Protein AF-A0A7W1ITV1-F1 (afdb_monomer_lite)

Radius of gyration: 24.56 Å; chains: 1; bounding box: 62×89×36 Å

pLDDT: mean 78.34, std 15.15, range [40.47, 94.06]

Sequence (145 aa):
MTDTPLRARFATHPFRPRCLRSELERHLDEHGRGDHGIVAHALVGLLHDIDHGACPRCQGPSRTSAGEMAGGSRVTSCRCIPICGECEAREAKEASIGVVYPVFDWYYDRAVREDVERDLAELDAGQPSFVTDLTSFDDRGHPVG

Foldseek 3Di:
DPPPQQAAPQAPDAADLVQVLVLLVVVCVVPVPDDVVLSVVLSVLLVVLVVVQAFLQPRHHLEPDPPDGFHFAPSGPRSNRGHHPVLNVVQVVCVVVPHGDGSSNSVVVVVVVVVVVVVVVVVVVVDPPPPPPPPPPDDDDDDDD

Secondary structure (DSSP, 8-state):
--------TT-SSS--HHHHHHHHHHHHHHH----HHHHHHHHHHHHHHHHTTB-TTTSSBS-SSTTPPPEEPTTSTT--SEE-HHHHHHHHHHHHTT----HHHHHHHHHHHHHHHHHHHHHHHT-------TT----------

Structure (mmCIF, N/CA/C/O backbone):
data_AF-A0A7W1ITV1-F1
#
_entry.id   AF-A0A7W1ITV1-F1
#
loop_
_atom_site.group_PDB
_atom_site.id
_atom_site.type_symbol
_atom_site.label_atom_id
_atom_site.label_alt_id
_atom_site.label_comp_id
_atom_site.label_asym_id
_atom_site.label_entity_id
_atom_site.label_seq_id
_atom_site.pdbx_PDB_ins_code
_atom_site.Cartn_x
_atom_site.Cartn_y
_atom_site.Cartn_z
_atom_site.occupancy
_atom_site.B_iso_or_equiv
_atom_site.auth_seq_id
_atom_site.auth_comp_id
_atom_site.auth_asym_id
_atom_site.auth_atom_id
_atom_site.pdbx_PDB_model_num
ATOM 1 N N . MET A 1 1 ? -12.513 -18.666 -9.944 1.00 41.53 1 MET A N 1
ATOM 2 C CA . MET A 1 1 ? -11.276 -17.905 -10.213 1.00 41.53 1 MET A CA 1
ATOM 3 C C . MET A 1 1 ? -10.145 -18.659 -9.545 1.00 41.53 1 MET A C 1
ATOM 5 O 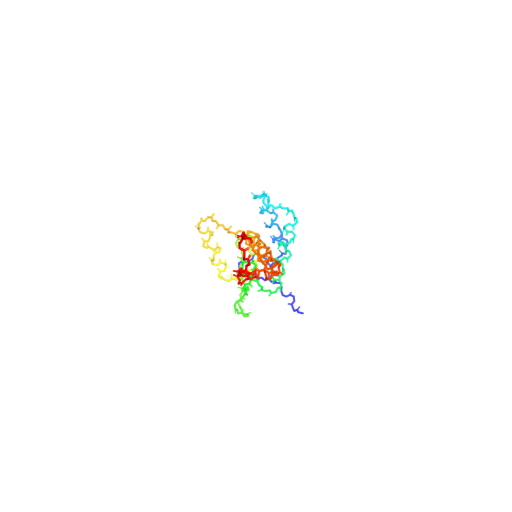O . MET A 1 1 ? -10.294 -19.023 -8.389 1.00 41.53 1 MET A O 1
ATOM 9 N N . THR A 1 2 ? -9.107 -19.032 -10.288 1.00 40.47 2 THR A N 1
ATOM 10 C CA . THR A 1 2 ? -7.960 -19.776 -9.753 1.00 40.47 2 THR A CA 1
ATOM 11 C C . THR A 1 2 ? -7.259 -18.930 -8.700 1.00 40.47 2 THR A C 1
ATOM 13 O O . THR A 1 2 ? -6.651 -17.916 -9.034 1.00 40.47 2 THR A O 1
ATOM 16 N N . ASP A 1 3 ? -7.382 -19.368 -7.451 1.00 49.47 3 ASP A N 1
ATOM 17 C CA . ASP A 1 3 ? -6.884 -18.761 -6.214 1.00 49.47 3 ASP A CA 1
ATOM 18 C C . ASP A 1 3 ? -5.351 -18.870 -6.138 1.00 49.47 3 ASP A C 1
ATOM 20 O O . ASP A 1 3 ? -4.766 -19.561 -5.305 1.00 49.47 3 ASP A O 1
ATOM 24 N N . THR A 1 4 ? -4.673 -18.292 -7.133 1.00 60.31 4 THR A N 1
ATOM 25 C CA . THR A 1 4 ? -3.216 -18.219 -7.127 1.00 60.31 4 THR A CA 1
ATOM 26 C C . THR A 1 4 ? -2.847 -17.135 -6.131 1.00 60.31 4 THR A C 1
ATOM 28 O O . THR A 1 4 ? -3.181 -15.971 -6.366 1.00 60.31 4 THR A O 1
ATOM 31 N N . PRO A 1 5 ? -2.165 -17.480 -5.030 1.00 67.44 5 PRO A N 1
ATOM 32 C CA . PRO A 1 5 ? -1.906 -16.524 -3.975 1.00 67.44 5 PRO A CA 1
ATOM 33 C C . PRO A 1 5 ? -1.068 -15.373 -4.535 1.00 67.44 5 PRO A C 1
ATOM 35 O O . PRO A 1 5 ? -0.011 -15.584 -5.142 1.00 67.44 5 PRO A O 1
ATOM 38 N N . LEU A 1 6 ? -1.570 -14.150 -4.358 1.00 80.06 6 LEU A N 1
ATOM 39 C CA . LEU A 1 6 ? -0.967 -12.950 -4.918 1.00 80.06 6 LEU A CA 1
ATOM 40 C C . LEU A 1 6 ? 0.458 -12.795 -4.385 1.00 80.06 6 LEU A C 1
ATOM 42 O O . LEU A 1 6 ? 0.675 -12.671 -3.181 1.00 80.06 6 LEU A O 1
ATOM 46 N N . ARG A 1 7 ? 1.448 -12.828 -5.278 1.00 86.00 7 ARG A N 1
ATOM 47 C CA . ARG A 1 7 ? 2.861 -12.750 -4.904 1.00 86.00 7 ARG A CA 1
ATOM 48 C C . ARG A 1 7 ? 3.527 -11.548 -5.551 1.00 86.00 7 ARG A C 1
ATOM 50 O O . ARG A 1 7 ? 3.526 -11.418 -6.774 1.00 86.00 7 ARG A O 1
ATOM 57 N N . ALA A 1 8 ? 4.112 -10.707 -4.708 1.00 86.50 8 ALA A N 1
ATOM 58 C CA . ALA A 1 8 ? 4.937 -9.588 -5.124 1.00 86.50 8 ALA A CA 1
ATOM 59 C C . ALA A 1 8 ? 6.402 -10.010 -5.323 1.00 86.50 8 ALA A C 1
ATOM 61 O O . ALA A 1 8 ? 6.873 -11.026 -4.796 1.00 86.50 8 ALA A O 1
ATOM 62 N N . ARG A 1 9 ? 7.135 -9.225 -6.108 1.00 83.69 9 ARG A N 1
ATOM 63 C CA . ARG A 1 9 ? 8.567 -9.392 -6.345 1.00 83.69 9 ARG A CA 1
ATOM 64 C C . ARG A 1 9 ? 9.337 -9.153 -5.046 1.00 83.69 9 ARG A C 1
ATOM 66 O O . ARG A 1 9 ? 8.995 -8.269 -4.270 1.00 83.69 9 ARG A O 1
ATOM 73 N N . PHE A 1 10 ? 10.364 -9.968 -4.801 1.00 84.62 10 PHE A N 1
ATOM 74 C CA . PHE A 1 10 ? 11.163 -9.960 -3.564 1.00 84.62 10 PHE A CA 1
ATOM 75 C C . PHE A 1 10 ? 10.388 -10.265 -2.272 1.00 84.62 10 PHE A C 1
ATOM 77 O O . PHE A 1 10 ? 10.960 -10.163 -1.189 1.00 84.62 10 PHE A O 1
ATOM 84 N N . ALA A 1 11 ? 9.118 -10.671 -2.366 1.00 88.50 11 ALA A N 1
ATOM 85 C CA . ALA A 1 11 ? 8.333 -11.032 -1.199 1.00 88.50 11 ALA A CA 1
ATOM 86 C C . ALA A 1 11 ? 8.786 -12.376 -0.614 1.00 88.50 11 ALA A C 1
ATOM 88 O O . ALA A 1 11 ? 8.879 -13.391 -1.322 1.00 88.50 11 ALA A O 1
ATOM 89 N N . THR A 1 12 ? 8.986 -12.398 0.702 1.00 90.62 12 THR A N 1
ATOM 90 C CA . THR A 1 12 ? 9.342 -13.610 1.458 1.00 90.62 12 THR A CA 1
ATOM 91 C C . THR A 1 12 ? 8.214 -14.643 1.424 1.00 90.62 12 THR A C 1
ATOM 93 O O . THR A 1 12 ? 8.454 -15.847 1.460 1.00 90.62 12 THR A O 1
ATOM 96 N N . HIS A 1 13 ? 6.969 -14.180 1.317 1.00 90.94 13 HIS A N 1
ATOM 97 C CA . HIS A 1 13 ? 5.771 -15.007 1.234 1.00 90.94 13 HIS A CA 1
ATOM 98 C C . HIS A 1 13 ? 4.705 -14.324 0.357 1.00 90.94 13 HIS A C 1
ATOM 100 O O . HIS A 1 13 ? 4.815 -13.125 0.094 1.00 90.94 13 HIS A O 1
ATOM 106 N N . PRO A 1 14 ? 3.664 -15.046 -0.099 1.00 91.44 14 PRO A N 1
ATOM 107 C CA . PRO A 1 14 ? 2.519 -14.418 -0.759 1.00 91.44 14 PRO A CA 1
ATOM 108 C C . PRO A 1 14 ? 1.835 -13.387 0.142 1.00 91.44 14 PRO A C 1
ATOM 110 O O . PRO A 1 14 ? 1.993 -13.446 1.363 1.00 91.44 14 PRO A O 1
ATOM 113 N N . PHE A 1 15 ? 1.077 -12.460 -0.436 1.00 91.31 15 PHE A N 1
ATOM 114 C CA . PHE A 1 15 ? 0.353 -11.437 0.309 1.00 91.31 15 PHE A CA 1
ATOM 115 C C . PHE A 1 15 ? -0.489 -12.055 1.433 1.00 91.31 15 PHE A C 1
ATOM 117 O O . PHE A 1 15 ? -1.158 -13.075 1.258 1.00 91.31 15 PHE A O 1
ATOM 124 N N . ARG A 1 16 ? -0.416 -11.441 2.617 1.00 91.06 16 ARG A N 1
ATOM 125 C CA . ARG A 1 16 ? -1.193 -11.823 3.797 1.00 91.06 16 ARG A CA 1
ATOM 126 C C . ARG A 1 16 ? -1.804 -10.560 4.400 1.00 91.06 16 ARG A C 1
ATOM 128 O O . ARG A 1 16 ? -1.034 -9.702 4.834 1.00 91.06 16 ARG A O 1
ATOM 135 N N . PRO A 1 17 ? -3.137 -10.480 4.555 1.00 89.88 17 PRO A N 1
ATOM 136 C CA . PRO A 1 17 ? -3.799 -9.334 5.183 1.00 89.88 17 PRO A CA 1
ATOM 137 C C . PRO A 1 17 ? -3.249 -8.977 6.569 1.00 89.88 17 PRO A C 1
ATOM 139 O O . PRO A 1 17 ? -3.202 -7.811 6.941 1.00 89.88 17 PRO A O 1
ATOM 142 N N . ARG A 1 18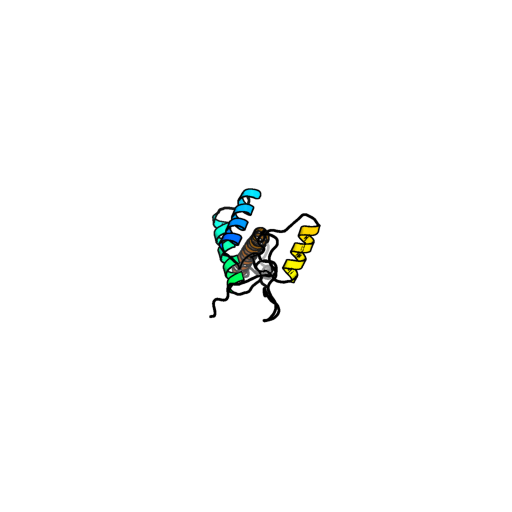 ? -2.769 -9.975 7.325 1.00 90.25 18 ARG A N 1
ATOM 143 C CA . ARG A 1 18 ? -2.127 -9.753 8.630 1.00 90.25 18 ARG A CA 1
ATOM 144 C C . ARG A 1 18 ? -0.871 -8.884 8.550 1.00 90.25 18 ARG A C 1
ATOM 146 O O . ARG A 1 18 ? -0.668 -8.085 9.446 1.00 90.25 18 ARG A O 1
ATOM 153 N N . CYS A 1 19 ? -0.054 -9.017 7.505 1.00 89.94 19 CYS A N 1
ATOM 154 C CA . CYS A 1 19 ? 1.157 -8.204 7.364 1.00 89.94 19 CYS A CA 1
ATOM 155 C C . CYS A 1 19 ? 0.825 -6.740 7.090 1.00 89.94 19 CYS A C 1
ATOM 157 O O . CYS A 1 19 ? 1.503 -5.864 7.608 1.00 89.94 19 CYS A O 1
ATOM 159 N N . LEU A 1 20 ? -0.235 -6.492 6.316 1.00 88.06 20 LEU A N 1
ATOM 160 C CA . LEU A 1 20 ? -0.762 -5.149 6.128 1.00 88.06 20 LEU A CA 1
ATOM 161 C C . LEU A 1 20 ? -1.316 -4.603 7.447 1.00 88.06 20 LEU A C 1
ATOM 163 O O . LEU A 1 20 ? -0.900 -3.537 7.868 1.00 88.06 20 LEU A O 1
ATOM 167 N N . ARG A 1 21 ? -2.178 -5.355 8.144 1.00 88.94 21 ARG A N 1
ATOM 168 C CA . ARG A 1 21 ? -2.734 -4.934 9.440 1.00 88.94 21 ARG A CA 1
ATOM 169 C C . ARG A 1 21 ? -1.649 -4.561 10.452 1.00 88.94 21 ARG A C 1
ATOM 171 O O . ARG A 1 21 ? -1.718 -3.471 10.999 1.00 88.94 21 ARG A O 1
ATOM 178 N N . SER A 1 22 ? -0.661 -5.431 10.668 1.00 88.12 22 SER A N 1
ATOM 179 C CA . SER A 1 22 ? 0.416 -5.170 11.631 1.00 88.12 22 SER A CA 1
ATOM 180 C C . SER A 1 22 ? 1.213 -3.915 11.292 1.00 88.12 22 SER A C 1
ATOM 182 O O . SER A 1 22 ? 1.703 -3.243 12.188 1.00 88.12 22 SER A O 1
ATOM 184 N N . GLU A 1 23 ? 1.330 -3.587 10.008 1.00 86.56 23 GLU A N 1
ATOM 185 C CA . GLU A 1 23 ? 1.980 -2.360 9.573 1.00 86.56 23 GLU A CA 1
ATOM 186 C C . GLU A 1 23 ? 1.134 -1.111 9.854 1.00 86.56 23 GLU A C 1
ATOM 188 O O . GLU A 1 23 ? 1.669 -0.106 10.312 1.00 86.56 23 GLU A O 1
ATOM 193 N N . LEU A 1 24 ? -0.185 -1.179 9.640 1.00 85.88 24 LEU A N 1
ATOM 194 C CA . LEU A 1 24 ? -1.098 -0.085 9.996 1.00 85.88 24 LEU A CA 1
ATOM 195 C C . LEU A 1 24 ? -1.131 0.138 11.521 1.00 85.88 24 LEU A C 1
ATOM 197 O O . LEU A 1 24 ? -1.106 1.278 11.974 1.00 85.88 24 LEU A O 1
ATOM 201 N N . GLU A 1 25 ? -1.150 -0.945 12.304 1.00 86.12 25 GLU A N 1
ATOM 202 C CA . GLU A 1 25 ? -1.090 -0.908 13.775 1.00 86.12 25 GLU A CA 1
ATOM 203 C C . GLU A 1 25 ? 0.230 -0.286 14.260 1.00 86.12 25 GLU A C 1
ATOM 205 O O . GLU A 1 25 ? 0.206 0.668 15.032 1.00 86.12 25 GLU A O 1
ATOM 210 N N . ARG A 1 26 ? 1.375 -0.746 13.731 1.00 84.75 26 ARG A N 1
ATOM 211 C CA . ARG A 1 26 ? 2.700 -0.180 14.043 1.00 84.75 26 ARG A CA 1
ATOM 212 C C . ARG A 1 26 ? 2.757 1.323 13.770 1.00 84.75 26 ARG A C 1
ATOM 214 O O . ARG A 1 26 ? 3.306 2.075 14.568 1.00 84.75 26 ARG A O 1
ATOM 221 N N . HIS A 1 27 ? 2.199 1.760 12.644 1.00 81.00 27 HIS A N 1
ATOM 222 C CA . HIS A 1 27 ? 2.195 3.170 12.280 1.00 81.00 27 HIS A CA 1
ATOM 223 C C . HIS A 1 27 ? 1.362 4.025 13.253 1.00 81.00 27 HIS A C 1
ATOM 225 O O . HIS A 1 27 ? 1.805 5.108 13.641 1.00 81.00 27 HIS A O 1
ATOM 231 N N . LEU A 1 28 ? 0.189 3.542 13.687 1.00 79.31 28 LEU A N 1
ATOM 232 C CA . LEU A 1 28 ? -0.596 4.226 14.721 1.00 79.31 28 LEU A CA 1
AT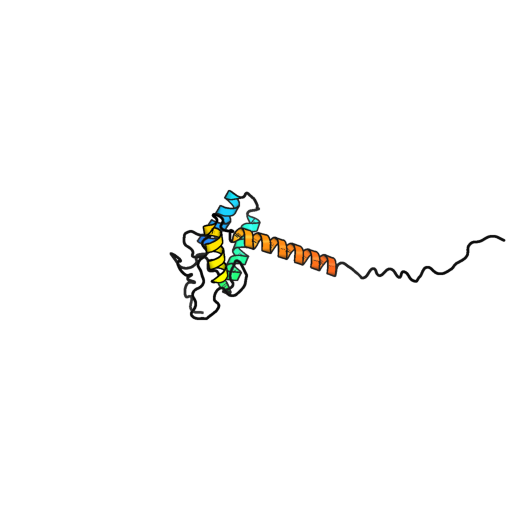OM 233 C C . LEU A 1 28 ? 0.192 4.377 16.024 1.00 79.31 28 LEU A C 1
ATOM 235 O O . LEU A 1 28 ? 0.210 5.470 16.592 1.00 79.31 28 LEU A O 1
ATOM 239 N N . ASP A 1 29 ? 0.846 3.303 16.470 1.00 82.88 29 ASP A N 1
ATOM 240 C CA . ASP A 1 29 ? 1.627 3.299 17.709 1.00 82.88 29 ASP A CA 1
ATOM 241 C C . ASP A 1 29 ? 2.781 4.316 17.657 1.00 82.88 29 ASP A C 1
ATOM 243 O O . ASP A 1 29 ? 3.067 4.994 18.644 1.00 82.88 29 ASP A O 1
ATOM 247 N N . GLU A 1 30 ? 3.436 4.452 16.500 1.00 82.00 30 GLU A N 1
ATOM 248 C CA . GLU A 1 30 ? 4.585 5.347 16.313 1.00 82.00 30 GLU A CA 1
ATOM 249 C C . GLU A 1 30 ? 4.198 6.825 16.190 1.00 82.00 30 GLU A C 1
ATOM 251 O O . GLU A 1 30 ? 4.935 7.696 16.660 1.00 82.00 30 GLU A O 1
ATOM 256 N N . HIS A 1 31 ? 3.060 7.127 15.561 1.00 73.75 31 HIS A N 1
ATOM 257 C CA . HIS A 1 31 ? 2.699 8.504 15.221 1.00 73.75 31 HIS A CA 1
ATOM 258 C C . HIS A 1 31 ? 1.549 9.078 16.049 1.00 73.75 31 HIS A C 1
ATOM 260 O O . HIS A 1 31 ? 1.351 10.294 16.027 1.00 73.75 31 HIS A O 1
ATOM 266 N N . GLY A 1 32 ? 0.791 8.254 16.781 1.00 65.50 32 GLY A N 1
ATOM 267 C CA . GLY A 1 32 ? -0.321 8.695 17.634 1.00 65.50 32 GLY A CA 1
ATOM 268 C C . GLY A 1 32 ? -1.428 9.451 16.887 1.00 65.50 32 GLY A C 1
ATOM 269 O O . GLY A 1 32 ? -2.262 10.106 17.511 1.00 65.50 32 GLY A O 1
ATOM 270 N N . ARG A 1 33 ? -1.423 9.408 15.547 1.00 58.34 33 ARG A N 1
ATOM 271 C CA . ARG A 1 33 ? -2.373 10.100 14.674 1.00 58.34 33 ARG A CA 1
ATOM 272 C C . ARG A 1 33 ? -3.432 9.117 14.188 1.00 58.34 33 ARG A C 1
ATOM 274 O O . ARG A 1 33 ? -3.398 8.676 13.046 1.00 58.34 33 ARG A O 1
ATOM 281 N N . GLY A 1 34 ? -4.377 8.762 15.051 1.00 58.69 34 GLY A N 1
ATOM 282 C CA . GLY A 1 34 ? -5.582 8.075 14.596 1.00 58.69 34 GLY A CA 1
ATOM 283 C C . GLY A 1 34 ? -6.362 7.360 15.687 1.00 58.69 34 GLY A C 1
ATOM 284 O O . GLY A 1 34 ? -5.798 6.835 16.641 1.00 58.69 34 GLY A O 1
ATOM 285 N N . ASP A 1 35 ? -7.681 7.333 15.514 1.00 66.00 35 ASP A N 1
ATOM 286 C CA . ASP A 1 35 ? -8.567 6.385 16.187 1.00 66.00 35 ASP A CA 1
ATOM 287 C C . ASP A 1 35 ? -8.394 5.000 15.527 1.00 66.00 35 ASP A C 1
ATOM 289 O O . ASP A 1 35 ? -8.198 4.910 14.310 1.00 66.00 35 ASP A O 1
ATOM 293 N N . HIS A 1 36 ? -8.504 3.908 16.291 1.00 67.50 36 HIS A N 1
ATOM 294 C CA . HIS A 1 36 ? -8.539 2.538 15.759 1.00 67.50 36 HIS A CA 1
ATOM 295 C C . HIS A 1 36 ? -9.571 2.367 14.627 1.00 67.50 36 HIS A C 1
ATOM 297 O O . HIS A 1 36 ? -9.373 1.537 13.734 1.00 67.50 36 HIS A O 1
ATOM 303 N N . GLY A 1 37 ? -10.642 3.171 14.622 1.00 69.12 37 GLY A N 1
ATOM 304 C CA . GLY A 1 37 ? -11.608 3.226 13.520 1.00 69.12 37 GLY A CA 1
ATOM 305 C C . GLY A 1 37 ? -10.976 3.544 12.155 1.00 69.12 37 GLY A C 1
ATOM 306 O O . GLY A 1 37 ? -11.337 2.927 11.152 1.00 69.12 37 GLY A O 1
ATOM 307 N N . ILE A 1 38 ? -9.970 4.422 12.109 1.00 74.56 38 ILE A N 1
ATOM 308 C CA . ILE A 1 38 ? -9.283 4.822 10.868 1.00 74.56 38 ILE A CA 1
ATOM 309 C C . ILE A 1 38 ? -8.469 3.658 10.295 1.00 74.56 38 ILE A C 1
ATOM 311 O O . ILE A 1 38 ? -8.456 3.455 9.083 1.00 74.56 38 ILE A O 1
ATOM 315 N N . VAL A 1 39 ? -7.855 2.828 11.144 1.00 76.94 39 VAL A N 1
ATOM 316 C CA . VAL A 1 39 ? -7.131 1.631 10.683 1.00 76.94 39 VAL A CA 1
ATOM 317 C C . VAL A 1 39 ? -8.063 0.590 10.093 1.00 76.94 39 VAL A C 1
ATOM 319 O O . VAL A 1 39 ? -7.709 -0.030 9.092 1.00 76.94 39 VAL A O 1
ATOM 322 N N . ALA A 1 40 ? -9.254 0.400 10.663 1.00 79.50 40 ALA A N 1
ATOM 323 C CA . ALA A 1 40 ? -10.234 -0.506 10.075 1.00 79.50 40 ALA A CA 1
ATOM 324 C C . ALA A 1 40 ? -10.640 -0.037 8.668 1.00 79.50 40 ALA A C 1
ATOM 326 O O . ALA A 1 40 ? -10.633 -0.842 7.734 1.00 79.50 40 ALA A O 1
ATOM 327 N N . HIS A 1 41 ? -10.905 1.262 8.495 1.00 81.81 41 HIS A N 1
ATOM 328 C CA . HIS A 1 41 ? -11.211 1.846 7.187 1.00 81.81 41 HIS A CA 1
ATOM 329 C C . HIS A 1 41 ? -10.042 1.734 6.202 1.00 81.81 41 HIS A C 1
ATOM 331 O O . HIS A 1 41 ? -10.245 1.279 5.075 1.00 81.81 41 HIS A O 1
ATOM 337 N N . ALA A 1 42 ? -8.822 2.064 6.632 1.00 84.38 42 ALA A N 1
ATOM 338 C CA . ALA A 1 42 ? -7.622 1.932 5.812 1.00 84.38 42 ALA A CA 1
ATOM 339 C C . ALA A 1 42 ? -7.374 0.485 5.390 1.00 84.38 42 ALA A C 1
ATOM 341 O O . ALA A 1 42 ? -7.135 0.209 4.219 1.00 84.38 42 ALA A O 1
ATOM 342 N N . LEU A 1 43 ? -7.498 -0.464 6.317 1.00 88.06 43 LEU A N 1
ATOM 343 C CA . LEU A 1 43 ? -7.321 -1.878 6.017 1.00 88.06 43 LEU A CA 1
ATOM 344 C C . LEU A 1 43 ? -8.330 -2.357 4.970 1.00 88.06 43 LEU A C 1
ATOM 346 O O . LEU A 1 43 ? -7.938 -3.056 4.041 1.00 88.06 43 LEU A O 1
ATOM 350 N N . VAL A 1 44 ? -9.607 -1.988 5.105 1.00 88.25 44 VAL A N 1
ATOM 351 C CA . VAL A 1 44 ? -10.652 -2.382 4.149 1.00 88.25 44 VAL A CA 1
ATOM 352 C C . VAL A 1 44 ? -10.389 -1.784 2.769 1.00 88.25 44 VAL A C 1
ATOM 354 O O . VAL A 1 44 ? -10.420 -2.524 1.788 1.00 88.25 44 VAL A O 1
ATOM 357 N N . GLY A 1 45 ? -10.080 -0.487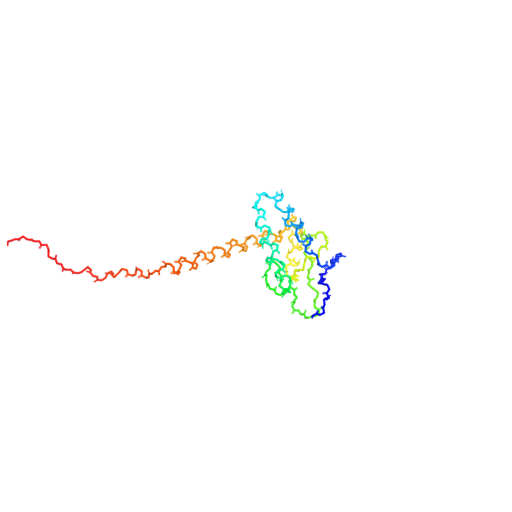 2.681 1.00 87.44 45 GLY A N 1
ATOM 358 C CA . GLY A 1 45 ? -9.802 0.165 1.399 1.00 87.44 45 GLY A CA 1
ATOM 359 C C . GLY A 1 45 ? -8.560 -0.396 0.707 1.00 87.44 45 GLY A C 1
ATOM 360 O O . GLY A 1 45 ? -8.595 -0.706 -0.480 1.00 87.44 45 GLY A O 1
ATOM 361 N N . LEU A 1 46 ? -7.484 -0.624 1.459 1.00 89.38 46 LEU A N 1
ATOM 362 C CA . LEU A 1 46 ? -6.250 -1.193 0.920 1.00 89.38 46 LEU A CA 1
ATOM 363 C C . LEU A 1 46 ? -6.429 -2.658 0.494 1.00 89.38 46 LEU A C 1
ATOM 365 O O . LEU A 1 46 ? -5.877 -3.062 -0.525 1.00 89.38 46 LEU A O 1
ATOM 369 N N . LEU A 1 47 ? -7.202 -3.460 1.237 1.00 91.19 47 LEU A N 1
ATOM 370 C CA . LEU A 1 47 ? -7.536 -4.827 0.819 1.00 91.19 47 LEU A CA 1
ATOM 371 C C . LEU A 1 47 ? -8.377 -4.831 -0.454 1.00 91.19 47 LEU A C 1
ATOM 373 O O . LEU A 1 47 ? -8.075 -5.592 -1.367 1.00 91.19 47 LEU A O 1
ATOM 377 N N . HIS A 1 48 ? -9.367 -3.942 -0.538 1.00 90.75 48 HIS A N 1
ATOM 378 C CA . HIS A 1 48 ? -10.166 -3.769 -1.742 1.00 90.75 48 HIS A CA 1
ATOM 379 C C . HIS A 1 48 ? -9.283 -3.432 -2.950 1.00 90.75 48 HIS A C 1
ATOM 381 O O . HIS A 1 48 ? -9.408 -4.077 -3.989 1.00 90.75 48 HIS A O 1
ATOM 387 N N . ASP A 1 49 ? -8.353 -2.484 -2.820 1.00 90.94 49 ASP A N 1
ATOM 388 C CA . ASP A 1 49 ? -7.438 -2.128 -3.908 1.00 90.94 49 ASP A CA 1
ATOM 389 C C . ASP A 1 49 ? -6.591 -3.341 -4.340 1.00 90.94 49 ASP A C 1
ATOM 391 O O . ASP A 1 49 ? -6.502 -3.650 -5.529 1.00 90.94 49 ASP A O 1
ATOM 395 N N . ILE A 1 50 ? -6.043 -4.097 -3.383 1.00 90.88 50 ILE A N 1
ATOM 396 C CA . ILE A 1 50 ? -5.222 -5.287 -3.657 1.00 90.88 50 ILE A CA 1
ATOM 397 C C . ILE A 1 50 ? -6.021 -6.386 -4.369 1.00 90.88 50 ILE A C 1
ATOM 399 O O . ILE A 1 50 ? -5.527 -6.956 -5.348 1.00 90.88 50 ILE A O 1
ATOM 403 N N . ASP A 1 51 ? -7.239 -6.670 -3.909 1.00 90.94 51 ASP A N 1
ATOM 404 C CA . ASP A 1 51 ? -8.106 -7.711 -4.475 1.00 90.94 51 ASP A CA 1
ATOM 405 C C . ASP A 1 51 ? -8.516 -7.388 -5.922 1.00 90.94 51 ASP A C 1
ATOM 407 O O . ASP A 1 51 ? -8.656 -8.292 -6.749 1.00 90.94 51 ASP A O 1
ATOM 411 N N . HIS A 1 52 ? -8.619 -6.100 -6.262 1.00 90.19 52 HIS A N 1
ATOM 412 C CA . HIS A 1 52 ? -8.896 -5.626 -7.623 1.00 90.19 52 HIS A CA 1
ATOM 413 C C . HIS A 1 52 ? -7.628 -5.399 -8.460 1.00 90.19 52 HIS A C 1
ATOM 415 O O . HIS A 1 52 ? -7.700 -4.924 -9.595 1.00 90.19 52 HIS A O 1
ATOM 421 N N . GLY A 1 53 ? -6.454 -5.752 -7.931 1.00 90.44 53 GLY A N 1
ATOM 422 C CA . GLY A 1 53 ? -5.181 -5.588 -8.625 1.00 90.44 53 GLY A CA 1
ATOM 423 C C . GLY A 1 53 ? -4.747 -4.130 -8.782 1.00 90.44 53 GLY A C 1
ATOM 424 O O . GLY A 1 53 ? -3.884 -3.854 -9.620 1.00 90.44 53 GLY A O 1
ATOM 425 N N . ALA A 1 54 ? -5.292 -3.213 -7.987 1.00 92.00 54 ALA A N 1
ATOM 426 C CA . ALA A 1 54 ? -4.860 -1.829 -7.893 1.00 92.00 54 ALA A CA 1
ATOM 427 C C . ALA A 1 54 ? -3.687 -1.681 -6.908 1.00 92.00 54 ALA A C 1
ATOM 429 O O . ALA A 1 54 ? -3.548 -2.398 -5.919 1.00 92.00 54 ALA A O 1
ATOM 430 N N . CYS A 1 55 ? -2.793 -0.748 -7.213 1.00 91.69 55 CYS A N 1
ATOM 431 C CA . CYS A 1 55 ? -1.668 -0.375 -6.374 1.00 91.69 55 CYS A CA 1
ATOM 432 C C . CYS A 1 55 ? -2.187 0.426 -5.171 1.00 91.69 55 CYS A C 1
ATOM 434 O O . CYS A 1 55 ? -2.705 1.522 -5.375 1.00 91.69 55 CYS A O 1
ATOM 436 N N . PRO A 1 56 ? -1.962 -0.010 -3.924 1.00 89.50 56 PRO A N 1
ATOM 437 C CA . PRO A 1 56 ? -2.494 0.681 -2.748 1.00 89.50 56 PRO A CA 1
ATOM 438 C C . PRO A 1 56 ? -1.945 2.103 -2.529 1.00 89.50 56 PRO A C 1
ATOM 440 O O . PRO A 1 56 ? -2.501 2.865 -1.749 1.00 89.50 56 PRO A O 1
ATOM 443 N N . ARG A 1 57 ? -0.851 2.482 -3.211 1.00 89.06 57 ARG A N 1
ATOM 444 C CA . ARG A 1 57 ? -0.278 3.841 -3.148 1.00 89.06 57 ARG A CA 1
ATOM 445 C C . ARG A 1 57 ? -0.840 4.789 -4.200 1.00 89.06 57 ARG A C 1
ATOM 447 O O . ARG A 1 57 ? -1.042 5.957 -3.908 1.00 89.06 57 ARG A O 1
ATOM 454 N N . CYS A 1 58 ? -1.026 4.326 -5.437 1.00 90.25 58 CYS A N 1
ATOM 455 C CA . CYS A 1 58 ? -1.409 5.203 -6.552 1.00 90.25 58 CYS A CA 1
ATOM 456 C C . CYS A 1 58 ? -2.758 4.864 -7.191 1.00 90.25 58 CYS A C 1
ATOM 458 O O . CYS A 1 58 ? -3.166 5.572 -8.103 1.00 90.25 58 CYS A O 1
ATOM 460 N N . GLN A 1 59 ? -3.408 3.775 -6.768 1.00 90.25 59 GLN A N 1
ATOM 461 C CA . GLN A 1 59 ? -4.638 3.188 -7.329 1.00 90.25 59 GLN A CA 1
ATOM 462 C C . GLN A 1 59 ? -4.576 2.794 -8.809 1.00 90.25 59 GLN A C 1
ATOM 464 O O . GLN A 1 59 ? -5.511 2.196 -9.332 1.00 90.25 59 GLN A O 1
ATOM 469 N N . GLY A 1 60 ? -3.461 3.059 -9.490 1.00 90.75 60 GLY A N 1
ATOM 470 C CA . GLY A 1 60 ? -3.195 2.510 -10.810 1.00 90.75 60 GLY A CA 1
ATOM 471 C C . GLY A 1 60 ? -3.004 0.991 -10.763 1.00 90.75 60 GLY A C 1
ATOM 472 O O . GLY A 1 60 ? -2.879 0.408 -9.686 1.00 90.75 60 GLY A O 1
ATOM 473 N N . PRO A 1 61 ? -2.926 0.320 -11.919 1.00 91.94 61 PRO A N 1
ATOM 474 C CA . PRO A 1 61 ? -2.695 -1.117 -11.974 1.00 91.94 61 PRO A CA 1
ATOM 475 C C . PRO A 1 61 ? -1.419 -1.521 -11.220 1.00 91.94 61 PRO A C 1
ATOM 477 O O . PRO A 1 61 ? -0.338 -0.977 -11.447 1.00 91.94 61 PRO A O 1
ATOM 480 N N . SER A 1 62 ? -1.522 -2.514 -10.336 1.00 89.25 62 SER A N 1
ATOM 481 C CA . SER A 1 62 ? -0.365 -3.102 -9.636 1.00 89.25 62 SER A CA 1
ATOM 482 C C . SER A 1 62 ? 0.609 -3.803 -10.592 1.00 89.25 62 SER A C 1
ATOM 484 O O . SER A 1 62 ? 1.770 -4.024 -10.249 1.00 89.25 62 SER A O 1
ATOM 486 N N . ARG A 1 63 ? 0.140 -4.137 -11.798 1.00 87.19 63 ARG A N 1
ATOM 487 C CA . ARG A 1 63 ? 0.900 -4.723 -12.905 1.00 87.19 63 ARG A CA 1
ATOM 488 C C . ARG A 1 63 ? 0.514 -3.998 -14.186 1.00 87.19 63 ARG A C 1
ATOM 490 O O . ARG A 1 63 ? -0.671 -3.783 -14.426 1.00 87.19 63 ARG A O 1
ATOM 497 N N . THR A 1 64 ? 1.490 -3.671 -15.021 1.00 79.94 64 THR A N 1
ATOM 498 C CA . THR A 1 64 ? 1.244 -3.045 -16.330 1.00 79.94 64 THR A CA 1
ATOM 499 C C . THR A 1 64 ? 1.001 -4.077 -17.431 1.00 79.94 64 THR A C 1
ATOM 501 O O . THR A 1 64 ? 0.413 -3.761 -18.462 1.00 79.94 64 THR A O 1
ATOM 504 N N . SER A 1 65 ? 1.405 -5.333 -17.212 1.00 80.12 65 SER A N 1
ATOM 505 C CA . SER A 1 65 ? 1.187 -6.437 -18.149 1.00 80.12 65 SER A CA 1
ATOM 506 C C . SER A 1 65 ? 0.891 -7.760 -17.435 1.00 80.12 65 SER A C 1
ATOM 508 O O . SER A 1 65 ? 1.276 -7.970 -16.286 1.00 80.12 65 SER A O 1
ATOM 510 N N . ALA A 1 66 ? 0.214 -8.685 -18.124 1.00 72.62 66 ALA A N 1
ATOM 511 C CA . ALA A 1 66 ? -0.241 -9.957 -17.548 1.00 72.62 66 ALA A CA 1
ATOM 512 C C . ALA A 1 66 ? 0.899 -10.884 -17.066 1.00 72.62 66 ALA A C 1
ATOM 514 O O . ALA A 1 66 ? 0.670 -11.739 -16.212 1.00 72.62 66 ALA A O 1
ATOM 515 N N . GLY A 1 67 ? 2.117 -10.714 -17.595 1.00 74.75 67 GLY A N 1
ATOM 516 C CA . GLY A 1 67 ? 3.310 -11.472 -17.197 1.00 74.75 67 GLY A CA 1
ATOM 517 C C . GLY A 1 67 ? 4.197 -10.772 -16.163 1.00 74.75 67 GLY A C 1
ATOM 518 O O . GLY A 1 67 ? 5.152 -11.372 -15.674 1.00 74.75 67 GLY A O 1
ATOM 519 N N . GLU A 1 68 ? 3.910 -9.515 -15.828 1.00 82.19 68 GLU A N 1
ATOM 520 C CA . GLU A 1 68 ? 4.684 -8.760 -14.849 1.00 82.19 68 GLU A CA 1
ATOM 521 C C . GLU A 1 68 ? 4.282 -9.153 -13.423 1.00 82.19 68 GLU A C 1
ATOM 523 O O . GLU A 1 68 ? 3.104 -9.297 -13.090 1.00 82.19 68 GLU A O 1
ATOM 528 N N . MET A 1 69 ? 5.274 -9.309 -12.549 1.00 85.12 69 MET A N 1
ATOM 529 C CA . MET A 1 69 ? 5.023 -9.404 -11.116 1.00 85.12 69 MET A CA 1
ATOM 530 C C . MET A 1 69 ? 4.914 -8.006 -10.515 1.00 85.12 69 MET A C 1
ATOM 532 O O . MET A 1 69 ? 5.789 -7.176 -10.741 1.00 85.12 69 MET A O 1
ATOM 536 N N . ALA A 1 70 ? 3.898 -7.787 -9.678 1.00 89.75 70 ALA A N 1
ATOM 537 C CA . ALA A 1 70 ? 3.804 -6.572 -8.874 1.00 89.75 70 ALA A CA 1
ATOM 538 C C . ALA A 1 70 ? 5.070 -6.394 -8.014 1.00 89.75 70 ALA A C 1
ATOM 540 O O . ALA A 1 70 ? 5.646 -7.378 -7.536 1.00 89.75 70 ALA A O 1
ATOM 541 N N . GLY A 1 71 ? 5.486 -5.152 -7.793 1.00 91.38 71 GLY A N 1
ATOM 542 C CA . GLY A 1 71 ? 6.542 -4.809 -6.846 1.00 91.38 71 GLY A CA 1
ATOM 543 C C . GLY A 1 71 ? 6.117 -5.100 -5.406 1.00 91.38 71 GLY A C 1
ATOM 544 O O . GLY A 1 71 ? 4.927 -5.117 -5.094 1.00 91.38 71 GLY A O 1
ATOM 545 N N . GLY A 1 72 ? 7.082 -5.369 -4.528 1.00 92.88 72 GLY A N 1
ATOM 546 C CA . GLY A 1 72 ? 6.831 -5.606 -3.105 1.00 92.88 72 GLY A CA 1
ATOM 547 C C . GLY A 1 72 ? 7.166 -4.378 -2.268 1.00 92.88 72 GLY A C 1
ATOM 548 O O . GLY A 1 72 ? 8.307 -3.910 -2.310 1.00 92.88 72 GLY A O 1
ATOM 549 N N . SER A 1 73 ? 6.201 -3.872 -1.497 1.00 91.62 73 SER A N 1
ATOM 550 C CA . SER A 1 73 ? 6.406 -2.656 -0.703 1.00 91.62 73 SER A CA 1
ATOM 551 C C . SER A 1 73 ? 7.457 -2.847 0.392 1.00 91.62 73 SER A C 1
ATOM 553 O O . SER A 1 73 ? 7.374 -3.771 1.202 1.00 91.62 73 SER A O 1
ATOM 555 N N . ARG A 1 74 ? 8.428 -1.933 0.445 1.00 91.62 74 ARG A N 1
ATOM 556 C CA . ARG A 1 74 ? 9.502 -1.843 1.447 1.00 91.62 74 ARG A CA 1
ATOM 557 C C . ARG A 1 74 ? 9.017 -1.409 2.823 1.00 91.62 74 ARG A C 1
ATOM 559 O O . A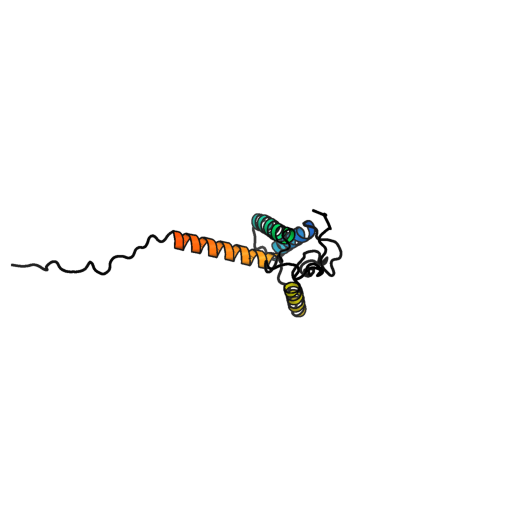RG A 1 74 ? 9.782 -1.530 3.773 1.00 91.62 74 ARG A O 1
ATOM 566 N N . VAL A 1 75 ? 7.779 -0.933 2.916 1.00 86.44 75 VAL A N 1
ATOM 567 C CA . VAL A 1 75 ? 7.137 -0.565 4.180 1.00 86.44 75 VAL A CA 1
ATOM 568 C C . VAL A 1 75 ? 7.066 -1.779 5.118 1.00 86.44 75 VAL A C 1
ATOM 570 O O . VAL A 1 75 ? 7.277 -1.647 6.314 1.00 86.44 75 VAL A O 1
ATOM 573 N N . THR A 1 76 ? 6.887 -2.987 4.568 1.00 86.62 76 THR A N 1
ATOM 574 C CA . THR A 1 76 ? 7.000 -4.234 5.344 1.00 86.62 76 THR A CA 1
ATOM 575 C C . THR A 1 76 ? 8.322 -4.939 5.066 1.00 86.62 76 THR A C 1
ATOM 577 O O . THR A 1 76 ? 8.747 -5.069 3.916 1.00 86.62 76 THR A O 1
ATOM 580 N N . SER A 1 77 ? 8.943 -5.501 6.105 1.00 85.00 77 SER A N 1
ATOM 581 C CA . SER A 1 77 ? 10.179 -6.287 5.967 1.00 85.00 77 SER A CA 1
ATOM 582 C C . SER A 1 77 ? 10.012 -7.505 5.048 1.00 85.00 77 SER A C 1
ATOM 584 O O . SER A 1 77 ? 10.932 -7.864 4.316 1.00 85.00 77 SER A O 1
ATOM 586 N N . CYS A 1 78 ? 8.823 -8.116 5.036 1.00 91.06 78 CYS A N 1
ATOM 587 C CA . CYS A 1 78 ? 8.505 -9.267 4.192 1.00 91.06 78 CYS A CA 1
ATOM 588 C C . CYS A 1 78 ? 8.132 -8.911 2.745 1.00 91.06 78 CYS A C 1
ATOM 590 O O . CYS A 1 78 ? 7.993 -9.821 1.923 1.00 91.06 78 CYS A O 1
ATOM 592 N N . ARG A 1 79 ? 7.949 -7.618 2.439 1.00 92.31 79 ARG A N 1
ATOM 593 C CA . ARG A 1 79 ? 7.609 -7.073 1.114 1.00 92.31 79 ARG A CA 1
ATOM 594 C C . ARG A 1 79 ? 6.413 -7.718 0.421 1.00 92.31 79 ARG A C 1
ATOM 596 O O . ARG A 1 79 ? 6.339 -7.759 -0.803 1.00 92.31 79 ARG A O 1
ATOM 603 N N . CYS A 1 80 ? 5.478 -8.256 1.198 1.00 92.88 80 CYS A N 1
ATOM 604 C CA . CYS A 1 80 ? 4.363 -9.024 0.649 1.00 92.88 80 CYS A CA 1
ATOM 605 C C . CYS A 1 80 ? 3.204 -8.157 0.135 1.00 92.88 80 CYS A C 1
ATOM 607 O O . CYS A 1 80 ? 2.338 -8.685 -0.556 1.00 92.88 80 CYS A O 1
ATOM 609 N N . ILE A 1 81 ? 3.179 -6.859 0.462 1.00 92.12 81 ILE A N 1
ATOM 610 C CA . ILE A 1 81 ? 2.168 -5.913 -0.025 1.00 92.12 81 ILE A CA 1
ATOM 611 C C . ILE A 1 81 ? 2.489 -5.572 -1.489 1.00 92.12 81 ILE A C 1
ATOM 613 O O . ILE A 1 81 ? 3.571 -5.036 -1.751 1.00 92.12 81 ILE A O 1
ATOM 617 N N . PRO A 1 82 ? 1.593 -5.877 -2.440 1.00 93.06 82 PRO A N 1
ATOM 618 C CA . PRO A 1 82 ? 1.821 -5.621 -3.855 1.00 93.06 82 PRO A CA 1
ATOM 619 C C . PRO A 1 82 ? 1.631 -4.136 -4.187 1.00 93.06 82 PRO A C 1
ATOM 621 O O . PRO A 1 82 ? 0.637 -3.528 -3.805 1.00 93.06 82 PRO A O 1
ATOM 624 N N . ILE A 1 83 ? 2.566 -3.564 -4.939 1.00 93.38 83 ILE A N 1
ATOM 625 C CA . ILE A 1 83 ? 2.535 -2.194 -5.472 1.00 93.38 83 ILE A CA 1
ATOM 626 C C . ILE A 1 83 ? 2.984 -2.203 -6.939 1.00 93.38 83 ILE A C 1
ATOM 628 O O . ILE A 1 83 ? 3.598 -3.164 -7.398 1.00 93.38 83 ILE A O 1
ATOM 632 N N . CYS A 1 84 ? 2.700 -1.143 -7.697 1.00 94.06 84 CYS A N 1
ATOM 633 C CA . CYS A 1 84 ? 3.211 -1.029 -9.066 1.00 94.06 84 CYS A CA 1
ATOM 634 C C . CYS A 1 84 ? 4.733 -0.781 -9.088 1.00 94.06 84 CYS A C 1
ATOM 636 O O . CYS A 1 84 ? 5.317 -0.310 -8.105 1.00 94.06 84 CYS A O 1
ATOM 638 N N . GLY A 1 85 ? 5.382 -1.063 -10.223 1.00 91.94 85 GLY A N 1
ATOM 639 C CA . GLY A 1 85 ? 6.831 -0.882 -10.383 1.00 91.94 85 GLY A CA 1
ATOM 640 C C . GLY A 1 85 ? 7.305 0.560 -10.154 1.00 91.94 85 GLY A C 1
ATOM 641 O O . GLY A 1 85 ? 8.374 0.776 -9.583 1.00 91.94 85 GLY A O 1
ATOM 642 N N . GLU A 1 86 ? 6.491 1.555 -10.515 1.00 93.06 86 GLU A N 1
ATOM 643 C CA . GLU A 1 86 ? 6.794 2.970 -10.258 1.00 93.06 86 GLU A CA 1
ATOM 644 C C . GLU A 1 86 ? 6.812 3.294 -8.761 1.00 93.06 86 GLU A C 1
ATOM 646 O O . GLU A 1 86 ? 7.721 3.969 -8.271 1.00 93.06 86 GLU A O 1
ATOM 651 N N . CYS A 1 87 ? 5.829 2.789 -8.012 1.00 92.88 87 CYS A N 1
ATOM 652 C CA . CYS A 1 87 ? 5.779 2.946 -6.564 1.00 92.88 87 CYS A CA 1
ATOM 653 C C . CYS A 1 87 ? 6.914 2.183 -5.874 1.00 92.88 87 CYS A C 1
ATOM 655 O O . CYS A 1 87 ? 7.496 2.699 -4.924 1.00 92.88 87 CYS A O 1
ATOM 657 N N . GLU A 1 88 ? 7.294 1.005 -6.375 1.00 92.56 88 GLU A N 1
ATOM 658 C CA . GLU A 1 88 ? 8.451 0.268 -5.856 1.00 92.56 88 GLU A CA 1
ATOM 659 C C . GLU A 1 88 ? 9.763 1.034 -6.086 1.00 92.56 88 GLU A C 1
ATOM 661 O O . GLU A 1 88 ? 10.620 1.076 -5.200 1.00 92.56 88 GLU A O 1
ATOM 666 N N . ALA A 1 89 ? 9.938 1.659 -7.253 1.00 92.50 89 ALA A N 1
ATOM 667 C CA . ALA A 1 89 ? 11.094 2.509 -7.534 1.00 92.50 89 ALA A CA 1
ATOM 668 C C . ALA A 1 89 ? 11.097 3.766 -6.650 1.00 92.50 89 ALA A C 1
ATOM 670 O O . ALA A 1 89 ? 12.147 4.164 -6.139 1.00 92.50 89 ALA A O 1
ATOM 671 N N . ARG A 1 90 ? 9.919 4.355 -6.413 1.00 93.25 90 ARG A N 1
ATOM 672 C CA . ARG A 1 90 ? 9.751 5.491 -5.501 1.00 93.25 90 ARG A CA 1
ATOM 673 C C . ARG A 1 90 ? 10.168 5.127 -4.081 1.00 93.25 90 ARG A C 1
ATOM 675 O O . ARG A 1 90 ? 11.020 5.809 -3.529 1.00 93.25 90 ARG A O 1
ATOM 682 N N . GLU A 1 91 ? 9.678 4.016 -3.539 1.00 92.94 91 GLU A N 1
ATOM 683 C CA . GLU A 1 91 ? 10.083 3.540 -2.211 1.00 92.94 91 GLU A CA 1
ATOM 684 C C . GLU A 1 91 ? 11.579 3.212 -2.132 1.00 92.94 91 GLU A C 1
ATOM 686 O O . GLU A 1 91 ? 12.196 3.383 -1.085 1.00 92.94 91 GLU A O 1
ATOM 691 N N . ALA A 1 92 ? 12.194 2.739 -3.223 1.00 91.50 92 ALA A N 1
ATOM 692 C CA . ALA A 1 92 ? 13.643 2.529 -3.268 1.00 91.50 92 ALA A CA 1
ATOM 693 C C . ALA A 1 92 ? 14.408 3.849 -3.102 1.00 91.50 92 ALA A C 1
ATOM 695 O O . ALA A 1 92 ? 15.399 3.908 -2.373 1.00 91.50 92 ALA A O 1
ATOM 696 N N . LYS A 1 93 ? 13.935 4.901 -3.779 1.00 92.38 93 LYS A N 1
ATOM 697 C CA . LYS A 1 93 ? 14.505 6.245 -3.699 1.00 92.38 93 LYS A CA 1
ATOM 698 C C . LYS A 1 93 ? 14.278 6.861 -2.323 1.00 92.38 93 LYS A C 1
ATOM 700 O O . LYS A 1 93 ? 15.229 7.377 -1.746 1.00 92.38 93 LYS A O 1
ATOM 705 N N . GLU A 1 94 ? 13.062 6.768 -1.797 1.00 91.12 94 GLU A N 1
ATOM 706 C CA . GLU A 1 94 ? 12.720 7.173 -0.432 1.00 91.12 94 GLU A CA 1
ATOM 707 C C . GLU A 1 94 ? 13.695 6.486 0.553 1.00 91.12 94 GLU A C 1
ATOM 709 O O . GLU A 1 94 ? 14.438 7.159 1.272 1.00 91.12 94 GLU A O 1
ATOM 714 N N . ALA A 1 95 ? 13.818 5.155 0.501 1.00 88.06 95 ALA A N 1
ATOM 715 C CA . ALA A 1 95 ? 14.708 4.413 1.397 1.00 88.06 95 ALA A CA 1
ATOM 716 C C . ALA A 1 95 ? 16.180 4.866 1.306 1.00 88.06 95 ALA A C 1
ATOM 718 O O . ALA A 1 95 ? 16.878 4.887 2.317 1.00 88.06 95 ALA A O 1
ATOM 719 N N . SER A 1 96 ? 16.656 5.261 0.117 1.00 88.75 96 SER A N 1
ATOM 720 C CA . SER A 1 96 ? 18.030 5.756 -0.073 1.00 88.75 96 SER A CA 1
ATOM 721 C C . SER A 1 96 ? 18.317 7.091 0.623 1.00 88.75 96 SER A C 1
ATOM 723 O O . SER A 1 96 ? 19.469 7.372 0.941 1.00 88.75 96 SER A O 1
ATOM 725 N N . ILE A 1 97 ? 17.278 7.890 0.889 1.00 90.75 97 ILE A N 1
ATOM 726 C CA . ILE A 1 97 ? 17.367 9.148 1.643 1.00 90.75 97 ILE A CA 1
ATOM 727 C C . ILE A 1 97 ? 16.910 8.987 3.102 1.00 90.75 97 ILE A C 1
ATOM 729 O O . ILE A 1 97 ? 16.754 9.979 3.807 1.00 90.75 97 ILE A O 1
ATOM 733 N N . GLY A 1 98 ? 16.711 7.747 3.565 1.00 85.94 98 GLY A N 1
ATOM 734 C CA . GLY A 1 98 ? 16.383 7.439 4.959 1.00 85.94 98 GLY A CA 1
ATOM 735 C C . GLY A 1 98 ? 14.931 7.707 5.358 1.00 85.94 98 GLY A C 1
ATOM 736 O O . GLY A 1 98 ? 14.643 7.809 6.545 1.00 85.94 98 GLY A O 1
ATOM 737 N N . VAL A 1 99 ? 14.013 7.816 4.397 1.00 82.12 99 VAL A N 1
ATOM 738 C CA . VAL A 1 99 ? 12.579 8.021 4.653 1.00 82.12 99 VAL A CA 1
ATOM 739 C C . VAL A 1 99 ? 11.831 6.959 3.868 1.00 82.12 99 VAL A C 1
ATOM 741 O O . VAL A 1 99 ? 12.162 6.756 2.722 1.00 82.12 99 VAL A O 1
ATOM 744 N N . VAL A 1 100 ? 10.841 6.255 4.402 1.00 79.25 100 VAL A N 1
ATOM 745 C CA . VAL A 1 100 ? 9.933 5.458 3.554 1.00 79.25 100 VAL A CA 1
ATOM 746 C C . VAL A 1 100 ? 8.540 5.889 3.921 1.00 79.25 100 VAL A C 1
ATOM 748 O O . VAL A 1 100 ? 8.178 5.766 5.086 1.00 79.25 100 VAL A O 1
ATOM 751 N N . TYR A 1 101 ? 7.786 6.414 2.955 1.00 81.38 101 TYR A N 1
ATOM 752 C CA . TYR A 1 101 ? 6.430 6.857 3.244 1.00 81.38 101 TYR A CA 1
ATOM 753 C C . TYR A 1 101 ? 5.551 5.620 3.481 1.00 81.38 101 TYR A C 1
ATOM 755 O O . TYR A 1 101 ? 5.457 4.780 2.574 1.00 81.38 101 TYR A O 1
ATOM 763 N N . PRO A 1 102 ? 4.949 5.461 4.668 1.00 81.94 102 PRO A N 1
ATOM 764 C CA . PRO A 1 102 ? 4.049 4.361 4.981 1.00 81.94 102 PRO A CA 1
ATOM 765 C C . PRO A 1 102 ? 2.875 4.284 4.004 1.00 81.94 102 PRO A C 1
ATOM 767 O O . PRO A 1 102 ? 2.380 5.292 3.500 1.00 81.94 102 PRO A O 1
ATOM 770 N N . VAL A 1 103 ? 2.384 3.065 3.768 1.00 82.69 103 VAL A N 1
ATOM 771 C CA . VAL A 1 103 ? 1.135 2.863 3.013 1.00 82.69 103 VAL A CA 1
ATOM 772 C C . VAL A 1 103 ? -0.044 3.512 3.749 1.00 82.69 103 VAL A C 1
ATOM 774 O O . VAL A 1 103 ? -0.941 4.039 3.097 1.00 82.69 103 VAL A O 1
ATOM 777 N N . PHE A 1 104 ? -0.015 3.518 5.090 1.00 82.50 104 PHE A N 1
ATOM 778 C CA . PHE A 1 104 ? -1.025 4.189 5.909 1.00 82.50 104 PHE A CA 1
ATOM 779 C C . PHE A 1 104 ? -1.092 5.688 5.623 1.00 82.50 104 PHE A C 1
ATOM 781 O O . PHE A 1 104 ? -2.178 6.164 5.331 1.00 82.50 104 PHE A O 1
ATOM 788 N N . ASP A 1 105 ? 0.038 6.402 5.628 1.00 84.19 105 ASP A N 1
ATOM 789 C CA . ASP A 1 105 ? 0.061 7.849 5.373 1.00 84.19 105 ASP A CA 1
ATOM 790 C C . ASP A 1 105 ? -0.529 8.189 4.003 1.00 84.19 105 ASP A C 1
ATOM 792 O O . ASP A 1 105 ? -1.358 9.082 3.886 1.00 84.19 105 ASP A O 1
ATOM 796 N N . TRP A 1 106 ? -0.197 7.407 2.971 1.00 82.50 106 TRP A N 1
ATOM 797 C CA . TRP A 1 106 ? -0.793 7.583 1.643 1.00 82.50 106 TRP A CA 1
ATOM 798 C C . TRP A 1 106 ? -2.314 7.398 1.645 1.00 82.50 106 TRP A C 1
ATOM 800 O O . TRP A 1 106 ? -3.035 8.137 0.974 1.00 82.50 106 TRP A O 1
ATOM 810 N N . TYR A 1 107 ? -2.806 6.395 2.373 1.00 80.75 107 TYR A N 1
ATOM 811 C CA . TYR A 1 107 ? -4.241 6.158 2.485 1.00 80.75 107 TYR A CA 1
ATOM 812 C C . TYR A 1 107 ? -4.926 7.227 3.336 1.00 80.75 107 TYR A C 1
ATOM 814 O O . TYR A 1 107 ? -6.029 7.647 3.010 1.00 80.75 107 TYR A O 1
ATOM 822 N N . TYR A 1 108 ? -4.280 7.680 4.406 1.00 80.44 108 TYR A N 1
ATOM 823 C CA . TYR A 1 108 ? -4.771 8.753 5.257 1.00 80.44 108 TYR A CA 1
ATOM 824 C C . TYR A 1 108 ? -4.887 10.056 4.461 1.00 80.44 108 TYR A C 1
ATOM 826 O O . TYR A 1 108 ? -5.958 10.654 4.430 1.00 80.44 108 TYR A O 1
ATOM 834 N N . ASP A 1 109 ? -3.840 10.435 3.725 1.00 81.62 109 ASP A N 1
ATOM 835 C CA . ASP A 1 109 ? -3.846 11.596 2.830 1.00 81.62 109 ASP A CA 1
ATOM 836 C C . ASP A 1 109 ? -4.939 11.477 1.763 1.00 81.62 109 ASP A C 1
ATOM 838 O O . ASP A 1 109 ? -5.613 12.458 1.443 1.00 81.62 109 ASP A O 1
ATOM 842 N N . ARG A 1 110 ? -5.161 10.267 1.228 1.00 78.44 110 ARG A N 1
ATOM 843 C CA . ARG A 1 110 ? -6.282 10.008 0.320 1.00 78.44 110 ARG A CA 1
ATOM 844 C C . ARG A 1 110 ? -7.624 10.202 1.008 1.00 78.44 110 ARG A C 1
ATOM 846 O O . ARG A 1 110 ? -8.465 10.872 0.429 1.00 78.44 110 ARG A O 1
ATOM 853 N N . ALA A 1 111 ? -7.844 9.595 2.170 1.00 75.25 111 ALA A N 1
ATOM 854 C CA . ALA A 1 111 ? -9.112 9.680 2.885 1.00 75.25 111 ALA A CA 1
ATOM 855 C C . ALA A 1 111 ? -9.442 11.141 3.209 1.00 75.25 111 ALA A C 1
ATOM 857 O O . ALA A 1 111 ? -10.547 11.591 2.939 1.00 75.25 111 ALA A O 1
ATOM 858 N N . VAL A 1 112 ? -8.443 11.912 3.652 1.00 73.12 112 VAL A N 1
ATOM 859 C CA . VAL A 1 112 ? -8.568 13.363 3.840 1.00 73.12 112 VAL A CA 1
ATOM 860 C C . VAL A 1 112 ? -8.912 14.065 2.526 1.00 73.12 112 VAL A C 1
ATOM 862 O O . VAL A 1 112 ? -9.783 14.928 2.510 1.00 73.12 112 VAL A O 1
ATOM 865 N N . ARG A 1 113 ? -8.266 13.706 1.409 1.00 74.12 113 ARG A N 1
ATOM 866 C CA . ARG A 1 113 ? -8.593 14.279 0.095 1.00 74.12 113 ARG A CA 1
ATOM 867 C C . ARG A 1 113 ? -10.021 13.944 -0.344 1.00 74.12 113 ARG A C 1
ATOM 869 O O . ARG A 1 113 ? -10.711 14.841 -0.804 1.00 74.12 113 ARG A O 1
ATOM 876 N N . GLU A 1 114 ? -10.456 12.695 -0.208 1.00 73.75 114 GLU A N 1
ATOM 877 C CA . GLU A 1 114 ? -11.814 12.247 -0.548 1.00 73.75 114 GLU A CA 1
ATOM 878 C C . GLU A 1 114 ? -12.866 12.929 0.332 1.00 73.75 114 GLU A C 1
ATOM 880 O O . GLU A 1 114 ? -13.910 13.334 -0.172 1.00 73.75 114 GLU A O 1
ATOM 885 N N . ASP A 1 115 ? -12.585 13.104 1.626 1.00 69.44 115 ASP A N 1
ATOM 886 C CA . ASP A 1 115 ? -13.454 13.846 2.538 1.00 69.44 115 ASP A CA 1
ATOM 887 C C . ASP A 1 115 ? -13.563 15.317 2.115 1.00 69.44 115 ASP A C 1
ATOM 889 O O . ASP A 1 115 ? -14.670 15.831 2.001 1.00 69.44 115 ASP A O 1
ATOM 893 N N . VAL A 1 116 ? -12.447 15.970 1.772 1.00 70.75 116 VAL A N 1
ATOM 894 C CA . VAL A 1 116 ? -12.459 17.346 1.244 1.00 70.75 116 VAL A CA 1
ATOM 895 C C . VAL A 1 116 ? -13.209 17.434 -0.088 1.00 70.75 116 VAL A C 1
ATOM 897 O O . VAL A 1 116 ? -13.994 18.356 -0.282 1.00 70.75 116 VAL A O 1
ATOM 900 N N . GLU A 1 117 ? -12.992 16.501 -1.015 1.00 73.94 117 GLU A N 1
ATOM 901 C CA . GLU A 1 117 ? -13.697 16.463 -2.304 1.00 73.94 117 GLU A CA 1
ATOM 902 C C . GLU A 1 117 ? -15.207 16.265 -2.118 1.00 73.94 117 GLU A C 1
ATOM 904 O O . GLU A 1 117 ? -15.997 16.928 -2.793 1.00 73.94 117 GLU A O 1
ATOM 909 N N . ARG A 1 118 ? -15.617 15.399 -1.184 1.00 73.69 118 ARG A N 1
ATOM 910 C CA . ARG A 1 118 ? -17.025 15.201 -0.827 1.00 73.69 118 ARG A CA 1
ATOM 911 C C . ARG A 1 118 ? -17.620 16.462 -0.210 1.00 73.69 118 ARG A C 1
ATOM 913 O O . ARG A 1 118 ? -18.674 16.893 -0.665 1.00 73.69 118 ARG A O 1
ATOM 920 N N . ASP A 1 119 ? -16.945 17.068 0.761 1.00 73.44 119 ASP A N 1
ATOM 921 C CA . ASP A 1 119 ? -17.411 18.290 1.422 1.00 73.44 119 ASP A CA 1
ATOM 922 C C . ASP A 1 119 ? -17.544 19.444 0.413 1.00 73.44 119 ASP A C 1
ATOM 924 O O . ASP A 1 119 ? -18.526 20.183 0.431 1.00 73.44 119 ASP A O 1
ATOM 928 N N . LEU A 1 120 ? -16.597 19.573 -0.522 1.00 74.69 120 LEU A N 1
ATOM 929 C CA . LEU A 1 120 ? -16.688 20.534 -1.625 1.00 74.69 120 LEU A CA 1
ATOM 930 C C . LEU A 1 120 ? -17.876 20.233 -2.548 1.00 74.69 120 LEU A C 1
ATOM 932 O O . LEU A 1 120 ? -18.614 21.151 -2.894 1.00 74.69 120 LEU A O 1
ATOM 936 N N . ALA A 1 121 ? -18.107 18.968 -2.905 1.00 76.44 121 ALA A N 1
ATOM 937 C CA . ALA A 1 121 ? -19.257 18.579 -3.720 1.00 76.44 121 ALA A CA 1
ATOM 938 C C . ALA A 1 121 ? -20.598 18.842 -3.009 1.00 76.44 121 ALA A C 1
ATOM 940 O O . ALA A 1 121 ? -21.570 19.231 -3.655 1.00 76.44 121 ALA A O 1
ATOM 941 N N . GLU A 1 122 ? -20.660 18.662 -1.689 1.00 78.75 122 GLU A N 1
ATOM 942 C CA . GLU A 1 122 ? -21.827 19.003 -0.871 1.00 78.75 122 GLU A CA 1
ATOM 943 C C . GLU A 1 122 ? -22.044 20.520 -0.784 1.00 78.75 122 GLU A C 1
ATOM 945 O O . GLU A 1 122 ? -23.185 20.975 -0.870 1.00 78.75 122 GLU A O 1
ATOM 950 N N . LEU A 1 123 ? -20.973 21.314 -0.676 1.00 74.00 123 LEU A N 1
ATOM 951 C CA . LEU A 1 123 ? -21.045 22.779 -0.722 1.00 74.00 123 LEU A CA 1
ATOM 952 C C . LEU A 1 123 ? -21.515 23.287 -2.092 1.00 74.00 123 LEU A C 1
ATOM 954 O O . LEU A 1 123 ? -22.379 24.163 -2.144 1.00 74.00 123 LEU A O 1
ATOM 958 N N . ASP A 1 124 ? -21.012 22.708 -3.183 1.00 72.75 124 ASP A N 1
ATOM 959 C CA . ASP A 1 124 ? -21.436 23.033 -4.551 1.00 72.75 124 ASP A CA 1
ATOM 960 C C . ASP A 1 124 ? -22.897 22.619 -4.799 1.00 72.75 124 ASP A C 1
ATOM 962 O O . ASP A 1 124 ? -23.677 23.376 -5.379 1.00 72.75 124 ASP A O 1
ATOM 966 N N . ALA A 1 125 ? -23.313 21.446 -4.308 1.00 72.38 125 ALA A N 1
ATOM 967 C CA . ALA A 1 125 ? -24.705 20.993 -4.368 1.00 72.38 125 ALA A CA 1
ATOM 968 C C . ALA A 1 125 ? -25.640 21.811 -3.454 1.00 72.38 125 ALA A C 1
ATOM 970 O O . ALA A 1 125 ? -26.847 21.887 -3.700 1.00 72.38 125 ALA A O 1
ATOM 971 N N . GLY A 1 126 ? -25.085 22.423 -2.406 1.00 59.34 126 GLY A N 1
ATOM 972 C CA . GLY A 1 126 ? -25.766 23.261 -1.426 1.00 59.34 126 GLY A CA 1
ATOM 973 C C . GLY A 1 126 ? -25.851 24.746 -1.788 1.00 59.34 126 GLY A C 1
ATOM 974 O O . GLY A 1 126 ? -26.425 25.500 -1.002 1.00 59.34 126 GLY A O 1
ATOM 975 N N . GLN A 1 127 ? -25.331 25.185 -2.943 1.00 55.81 127 GLN A N 1
ATOM 976 C CA . GLN A 1 127 ? -25.553 26.532 -3.485 1.00 55.81 127 GLN A CA 1
ATOM 977 C C . GLN A 1 127 ? -26.784 26.558 -4.416 1.00 55.81 127 GLN A C 1
ATOM 979 O O . GLN A 1 127 ? -26.639 26.435 -5.635 1.00 55.81 127 GLN A O 1
ATOM 984 N N . PRO A 1 128 ? -28.021 26.794 -3.921 1.00 48.53 128 PRO A N 1
ATOM 985 C CA . PRO A 1 128 ? -29.047 27.347 -4.788 1.00 48.53 128 PRO A CA 1
ATOM 986 C C . PRO A 1 128 ? -28.530 28.704 -5.264 1.00 48.53 128 PRO A C 1
ATOM 988 O O . PRO A 1 128 ? -28.119 29.537 -4.457 1.00 48.53 128 PRO A O 1
ATOM 991 N N . SER A 1 129 ? -28.514 28.901 -6.578 1.00 51.00 129 SER A N 1
ATOM 992 C CA . SER A 1 129 ? -28.075 30.115 -7.258 1.00 51.00 129 SER A CA 1
ATOM 993 C C . SER A 1 129 ? -28.709 31.371 -6.645 1.00 51.00 129 SER A C 1
ATOM 995 O O . SER A 1 129 ? -29.763 31.829 -7.086 1.00 51.00 129 SER A O 1
ATOM 997 N N . PHE A 1 130 ? -28.062 31.967 -5.646 1.00 45.06 130 PHE A N 1
ATOM 998 C CA . PHE A 1 130 ? -28.371 33.307 -5.165 1.00 45.06 130 PHE A CA 1
ATOM 999 C C . PHE A 1 130 ? -27.692 34.302 -6.106 1.00 45.06 130 PHE A C 1
ATOM 1001 O O . PHE A 1 130 ? -26.836 35.093 -5.716 1.00 45.06 130 PHE A O 1
ATOM 1008 N N . VAL A 1 131 ? -28.060 34.246 -7.388 1.00 50.94 131 VAL A N 1
ATOM 1009 C CA . VAL A 1 131 ? -27.903 35.404 -8.261 1.00 50.94 131 VAL A CA 1
ATOM 1010 C C . VAL A 1 131 ? -28.957 36.384 -7.769 1.00 50.94 131 VAL A C 1
ATOM 1012 O O . VAL A 1 131 ? -30.099 36.372 -8.217 1.00 50.94 131 VAL A O 1
ATOM 1015 N N . THR A 1 132 ? -28.600 37.170 -6.753 1.00 50.03 132 THR A N 1
ATOM 1016 C CA . THR A 1 132 ? -29.383 38.359 -6.444 1.00 50.03 132 THR A CA 1
ATOM 1017 C C . THR A 1 132 ? -29.233 39.275 -7.629 1.00 50.03 132 THR A C 1
ATOM 1019 O O . THR A 1 132 ? -28.143 39.743 -7.953 1.00 50.03 132 THR A O 1
ATOM 1022 N N . ASP A 1 133 ? -30.363 39.439 -8.284 1.00 47.44 133 ASP A N 1
ATOM 1023 C CA . ASP A 1 133 ? -30.637 40.345 -9.368 1.00 47.44 133 ASP A CA 1
ATOM 1024 C C . ASP A 1 133 ? -30.161 41.767 -9.010 1.00 47.44 133 ASP A C 1
ATOM 1026 O O . ASP A 1 133 ? -30.863 42.555 -8.376 1.00 47.44 133 ASP A O 1
ATOM 1030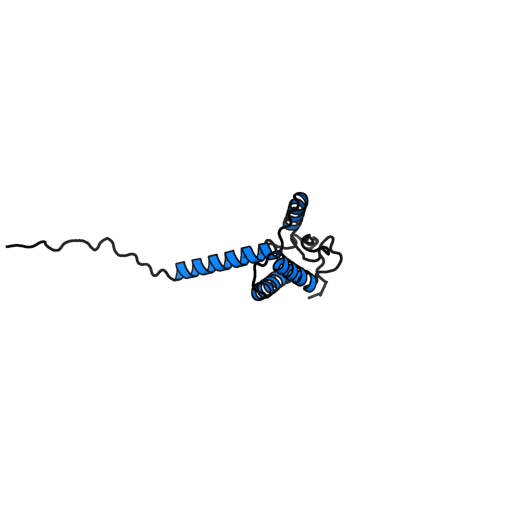 N N . LEU A 1 134 ? -28.920 42.095 -9.386 1.00 51.66 134 LEU A N 1
ATOM 1031 C CA . LEU A 1 134 ? -28.331 43.430 -9.224 1.00 51.66 134 LEU A CA 1
ATOM 1032 C C . LEU A 1 134 ? -28.934 44.455 -10.205 1.00 51.66 134 LEU A C 1
ATOM 1034 O O . LEU A 1 134 ? -28.425 45.568 -10.301 1.00 51.66 134 LEU A O 1
ATOM 1038 N N . THR A 1 135 ? -30.019 44.115 -10.913 1.00 49.34 135 THR A N 1
ATOM 1039 C CA . THR A 1 135 ? -30.693 45.023 -11.854 1.00 49.34 135 THR A CA 1
ATOM 1040 C C . THR A 1 135 ? -32.045 45.568 -11.382 1.00 49.34 135 THR A C 1
ATOM 1042 O O . THR A 1 135 ? -32.675 46.321 -12.115 1.00 49.34 135 THR A O 1
ATOM 1045 N N . SER A 1 136 ? -32.478 45.301 -10.140 1.00 47.97 136 SER A N 1
ATOM 1046 C CA . SER A 1 136 ? -33.757 45.828 -9.614 1.00 47.97 136 SER A CA 1
ATOM 1047 C C . SER A 1 136 ? -33.659 47.153 -8.831 1.00 47.97 136 SER A C 1
ATOM 1049 O O . SER A 1 136 ? -34.673 47.622 -8.309 1.00 47.97 136 SER A O 1
ATOM 1051 N N . PHE A 1 137 ? -32.488 47.786 -8.724 1.00 44.66 137 PHE A N 1
ATOM 1052 C CA . PHE A 1 137 ? -32.388 49.129 -8.136 1.00 44.66 137 PHE A CA 1
ATOM 1053 C C . PHE A 1 137 ? -32.577 50.195 -9.217 1.00 44.66 137 PHE A C 1
ATOM 1055 O O . PHE A 1 137 ? -31.630 50.875 -9.596 1.00 44.66 137 PHE A O 1
ATOM 1062 N N . ASP A 1 138 ? -33.813 50.343 -9.694 1.00 52.59 138 ASP A N 1
ATOM 1063 C CA . ASP A 1 138 ? -34.223 51.583 -10.344 1.00 52.59 138 ASP A CA 1
ATOM 1064 C C . ASP A 1 138 ? -35.528 52.121 -9.745 1.00 52.59 138 ASP A C 1
ATOM 1066 O O . ASP A 1 138 ? -36.564 51.459 -9.688 1.00 52.59 138 ASP A O 1
ATOM 1070 N N . ASP A 1 139 ? -35.391 53.363 -9.293 1.00 52.25 139 ASP A N 1
ATOM 1071 C CA . ASP A 1 139 ? -36.386 54.422 -9.273 1.00 52.25 139 ASP A CA 1
ATOM 1072 C C . ASP A 1 139 ? -37.666 54.263 -8.429 1.00 52.25 139 ASP A C 1
ATOM 1074 O O . ASP A 1 139 ? -38.667 53.670 -8.835 1.00 52.25 139 ASP A O 1
ATOM 1078 N N . ARG A 1 140 ? -37.675 54.939 -7.268 1.00 51.16 140 ARG A N 1
ATOM 1079 C CA . ARG A 1 140 ? -38.861 55.633 -6.727 1.00 51.16 140 ARG A CA 1
ATOM 1080 C C . ARG A 1 140 ? -38.467 56.667 -5.665 1.00 51.16 140 ARG A C 1
ATOM 1082 O O . ARG A 1 140 ? -38.395 56.374 -4.477 1.00 51.16 140 ARG A O 1
ATOM 1089 N N . GLY A 1 141 ? -38.263 57.893 -6.145 1.00 45.00 141 GLY A N 1
ATOM 1090 C CA . GLY A 1 141 ? -38.816 59.120 -5.562 1.00 45.00 141 GLY A CA 1
ATOM 1091 C C . GLY A 1 141 ? -38.358 59.512 -4.158 1.00 45.00 141 GLY A C 1
ATOM 1092 O O . GLY A 1 141 ? -38.951 59.109 -3.160 1.00 45.00 141 GLY A O 1
ATOM 1093 N N . HIS A 1 142 ? -37.383 60.420 -4.088 1.00 43.50 142 HIS A N 1
ATOM 1094 C CA . HIS A 1 142 ? -37.245 61.298 -2.926 1.00 43.50 142 HIS A CA 1
ATOM 1095 C C . HIS A 1 142 ? -38.321 62.407 -2.933 1.00 43.50 142 HIS A C 1
ATOM 1097 O O . HIS A 1 142 ? -38.778 62.797 -4.008 1.00 43.50 142 HIS A O 1
ATOM 1103 N N . PRO A 1 143 ? -38.753 62.886 -1.749 1.00 52.78 143 PRO A N 1
ATOM 1104 C CA . PRO A 1 143 ? -40.039 63.554 -1.554 1.00 52.78 143 PRO A CA 1
ATOM 1105 C C . PRO A 1 143 ? -39.934 65.094 -1.530 1.00 52.78 143 PRO A C 1
ATOM 1107 O O . PRO A 1 143 ? -38.860 65.654 -1.721 1.00 52.78 143 PRO A O 1
ATOM 1110 N N . VAL A 1 144 ? -41.065 65.723 -1.183 1.00 44.81 144 VAL A N 1
ATOM 1111 C CA . VAL A 1 144 ? -41.288 67.064 -0.591 1.00 44.81 144 VAL A CA 1
ATOM 1112 C C . VAL A 1 144 ? -41.951 68.093 -1.523 1.00 44.81 144 VAL A C 1
ATOM 1114 O O . VAL A 1 144 ? -41.329 68.621 -2.441 1.00 44.81 144 VAL A O 1
ATOM 1117 N N . GLY A 1 145 ? -43.216 68.406 -1.212 1.00 40.91 145 GLY A N 1
ATOM 1118 C CA . GLY A 1 145 ? -44.034 69.469 -1.800 1.00 40.91 145 GLY A CA 1
ATOM 1119 C C . GLY A 1 145 ? -45.512 69.243 -1.534 1.00 40.91 145 GLY A C 1
ATOM 1120 O O . GLY A 1 145 ? -46.180 68.747 -2.463 1.00 40.91 145 GLY A O 1
#